Protein AF-A0AAW7XEH3-F1 (afdb_monomer)

Sequence (129 aa):
ELGVEEHEVLTCHDARTVDFYPPWNQQLIRAGKPMKPASFSVNFVEGGKYKFYLRRWPKESGLALGAATNDGVEATSHTEAIIDGNAMSFSKAFLKIGNKVAQVDVDNKETAAVIEMEVPEGKTSLLAY

Structure (mmCIF, N/CA/C/O backbone):
data_AF-A0AAW7XEH3-F1
#
_entry.id   AF-A0AAW7XEH3-F1
#
loop_
_atom_site.group_PDB
_atom_site.id
_atom_site.type_symbol
_atom_site.label_atom_id
_atom_site.label_alt_id
_atom_site.label_comp_id
_atom_site.label_asym_id
_atom_site.label_entity_id
_atom_site.label_seq_id
_atom_site.pdbx_PDB_ins_code
_atom_site.Cartn_x
_atom_site.Cartn_y
_atom_site.Cartn_z
_atom_site.occupancy
_atom_site.B_iso_or_equiv
_atom_site.auth_seq_id
_atom_site.auth_comp_id
_atom_site.auth_asym_id
_atom_site.auth_atom_id
_atom_site.pdbx_PDB_model_num
ATOM 1 N N . GLU A 1 1 ? -16.451 -23.321 -11.316 1.00 41.50 1 GLU A N 1
ATOM 2 C CA . GLU A 1 1 ? -16.390 -22.323 -10.231 1.00 41.50 1 GLU A CA 1
ATOM 3 C C . GLU A 1 1 ? -15.347 -21.281 -10.586 1.00 41.50 1 GLU A C 1
ATOM 5 O O . GLU A 1 1 ? -14.182 -21.630 -10.719 1.00 41.50 1 GLU A O 1
ATOM 10 N N . LEU A 1 2 ? -15.749 -20.035 -10.828 1.00 38.81 2 LEU A N 1
ATOM 11 C CA . LEU A 1 2 ? -14.804 -18.927 -10.971 1.00 38.81 2 LEU A CA 1
ATOM 12 C C . LEU A 1 2 ? -14.560 -18.397 -9.561 1.00 38.81 2 LEU A C 1
ATOM 14 O O . LEU A 1 2 ? -15.293 -17.522 -9.122 1.00 38.81 2 LEU A O 1
ATOM 18 N N . GLY A 1 3 ? -13.628 -19.0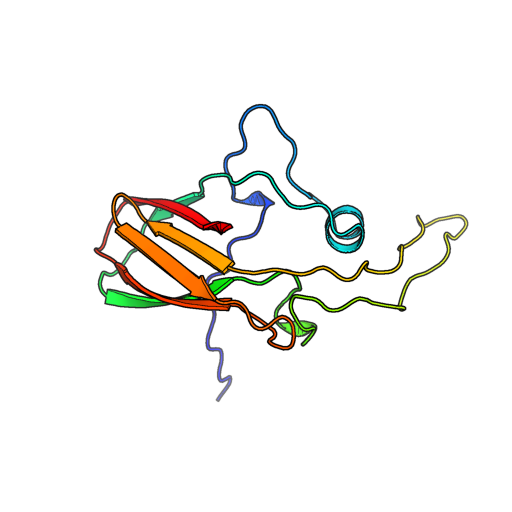14 -8.831 1.00 40.16 3 GLY A N 1
ATOM 19 C CA . GLY A 1 3 ? -13.271 -18.679 -7.448 1.00 40.16 3 GLY A CA 1
ATOM 20 C C . GLY A 1 3 ? -12.701 -17.266 -7.298 1.00 40.16 3 GLY A C 1
ATOM 21 O O . GLY A 1 3 ? -11.523 -17.093 -7.000 1.00 40.16 3 GLY A O 1
ATOM 22 N N . VAL A 1 4 ? -13.531 -16.255 -7.537 1.00 51.66 4 VAL A N 1
ATOM 23 C CA . VAL A 1 4 ? -13.203 -14.852 -7.344 1.00 51.66 4 VAL A CA 1
ATOM 24 C C . VAL A 1 4 ? -13.445 -14.544 -5.871 1.00 51.66 4 VAL A C 1
ATOM 26 O O . VAL A 1 4 ? -14.539 -14.164 -5.467 1.00 51.66 4 VAL A O 1
ATOM 29 N N . GLU A 1 5 ? -12.417 -14.727 -5.046 1.00 54.28 5 GLU A N 1
ATOM 30 C CA . GLU A 1 5 ? -12.287 -13.869 -3.871 1.00 54.28 5 GLU A CA 1
ATOM 31 C C . GLU A 1 5 ? -11.962 -12.471 -4.410 1.00 54.28 5 GLU A C 1
ATOM 33 O O . GLU A 1 5 ? -10.805 -12.156 -4.712 1.00 54.28 5 GLU A O 1
ATOM 38 N N . GLU A 1 6 ? -12.996 -11.663 -4.646 1.00 72.00 6 GLU A N 1
ATOM 39 C CA . GLU A 1 6 ? -12.828 -10.274 -5.058 1.00 72.00 6 GLU A CA 1
ATOM 40 C C . GLU A 1 6 ? -12.382 -9.492 -3.824 1.00 72.00 6 GLU A C 1
ATOM 42 O O . GLU A 1 6 ? -13.109 -9.363 -2.840 1.00 72.00 6 GLU A O 1
ATOM 47 N N . HIS A 1 7 ? -11.123 -9.060 -3.819 1.00 82.56 7 HIS A N 1
ATOM 48 C CA . HIS A 1 7 ? -10.644 -8.159 -2.783 1.00 82.56 7 HIS A CA 1
ATOM 49 C C . HIS A 1 7 ? -11.057 -6.747 -3.189 1.00 82.56 7 HIS A C 1
ATOM 51 O O . HIS A 1 7 ? -10.739 -6.324 -4.297 1.00 82.56 7 HIS A O 1
ATOM 57 N N . GLU A 1 8 ? -11.658 -5.994 -2.274 1.00 90.81 8 GLU A N 1
ATOM 58 C CA . GLU A 1 8 ? -11.781 -4.544 -2.431 1.00 90.81 8 GLU A CA 1
ATOM 59 C C . GLU A 1 8 ? -10.377 -3.919 -2.440 1.00 90.81 8 GLU A C 1
ATOM 61 O O . GLU A 1 8 ? -9.584 -4.123 -1.510 1.00 90.81 8 GLU A O 1
ATOM 66 N N . VAL A 1 9 ? -10.040 -3.185 -3.504 1.00 92.88 9 VAL A N 1
ATOM 67 C CA . VAL A 1 9 ? -8.707 -2.598 -3.696 1.00 92.88 9 VAL A CA 1
ATOM 68 C C . VAL A 1 9 ? -8.774 -1.087 -3.538 1.00 92.88 9 VAL A C 1
ATOM 70 O O . VAL A 1 9 ? -9.470 -0.403 -4.280 1.00 92.88 9 VAL A O 1
ATOM 73 N N . LEU A 1 10 ? -7.980 -0.567 -2.602 1.00 93.75 10 LEU A N 1
ATOM 74 C CA . LEU A 1 10 ? -7.685 0.858 -2.481 1.00 93.75 10 LEU A CA 1
ATOM 75 C C . LEU A 1 10 ? -6.259 1.110 -2.963 1.00 93.75 10 LEU A C 1
ATOM 77 O O . LEU A 1 10 ? -5.321 0.411 -2.573 1.00 93.75 10 LEU A O 1
ATOM 81 N N . THR A 1 11 ? -6.092 2.125 -3.798 1.00 92.06 11 THR A N 1
ATOM 82 C CA . THR A 1 11 ? -4.810 2.536 -4.369 1.00 92.06 11 THR A CA 1
ATOM 83 C C . THR A 1 11 ? -4.420 3.921 -3.870 1.00 92.06 11 THR A C 1
ATOM 85 O O . THR A 1 11 ? -5.229 4.650 -3.304 1.00 92.06 11 THR A O 1
ATOM 88 N N . CYS A 1 12 ? -3.181 4.351 -4.116 1.00 89.25 12 CYS A N 1
ATOM 89 C CA . CYS A 1 12 ? -2.752 5.702 -3.739 1.00 89.25 12 CYS A CA 1
ATOM 90 C C . CYS A 1 12 ? -3.592 6.833 -4.373 1.00 89.25 12 CYS A C 1
ATOM 92 O O . CYS A 1 12 ? -3.553 7.955 -3.870 1.00 89.25 12 CYS A O 1
ATOM 94 N N . HIS A 1 13 ? -4.361 6.546 -5.431 1.00 89.62 13 HIS A N 1
ATOM 95 C CA . HIS A 1 13 ? -5.278 7.494 -6.068 1.00 89.62 13 HIS A CA 1
ATOM 96 C C . HIS A 1 13 ? -6.552 7.749 -5.254 1.00 89.62 13 HIS A C 1
ATOM 98 O O . HIS A 1 13 ? -7.150 8.812 -5.389 1.00 89.62 13 HIS A O 1
ATOM 104 N N . ASP A 1 14 ? -6.940 6.814 -4.387 1.00 92.50 14 ASP A N 1
ATOM 105 C CA . ASP A 1 14 ? -8.131 6.923 -3.535 1.00 92.50 14 ASP A CA 1
ATOM 106 C C . ASP A 1 14 ? -7.842 7.693 -2.234 1.00 92.50 14 ASP A C 1
ATOM 108 O O . ASP A 1 14 ? -8.749 8.053 -1.476 1.00 92.50 14 ASP A O 1
ATOM 112 N N . ALA A 1 15 ? -6.560 7.943 -1.953 1.00 92.25 15 ALA A N 1
ATOM 113 C CA . ALA A 1 15 ? -6.113 8.634 -0.757 1.00 92.25 15 ALA A CA 1
ATOM 114 C C . ALA A 1 15 ? -6.311 10.151 -0.888 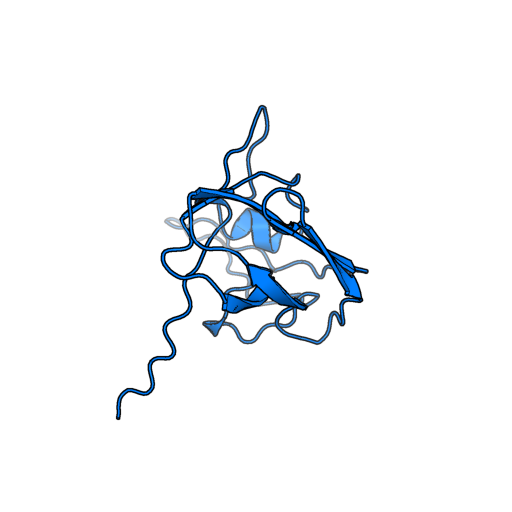1.00 92.25 15 ALA A C 1
ATOM 116 O O . ALA A 1 15 ? -5.909 10.782 -1.865 1.00 92.25 15 ALA A O 1
ATOM 117 N N . ARG A 1 16 ? -6.847 10.777 0.160 1.00 92.56 16 ARG A N 1
ATOM 118 C CA . ARG A 1 16 ? -6.911 12.233 0.289 1.00 92.56 16 ARG A CA 1
ATOM 119 C C . ARG A 1 16 ? -5.549 12.761 0.736 1.00 92.56 16 ARG A C 1
ATOM 121 O O . ARG A 1 16 ? -5.236 12.762 1.928 1.00 92.56 16 ARG A O 1
ATOM 128 N N . THR A 1 17 ? -4.746 13.234 -0.211 1.00 88.88 17 THR A N 1
ATOM 129 C CA . THR A 1 17 ? -3.492 13.935 0.088 1.00 88.88 17 THR A CA 1
ATOM 130 C C . THR A 1 17 ? -3.741 15.421 0.369 1.00 88.88 17 THR A C 1
ATOM 132 O O . THR A 1 17 ? -4.707 16.011 -0.116 1.00 88.88 17 THR A O 1
ATOM 135 N N . VAL A 1 18 ? -2.889 16.031 1.197 1.00 86.81 18 VAL A N 1
ATOM 136 C CA . VAL A 1 18 ? -2.917 17.470 1.514 1.00 86.81 18 VAL A CA 1
ATOM 137 C C . VAL A 1 18 ? -1.496 17.992 1.355 1.00 86.81 18 VAL A C 1
ATOM 139 O O . VAL A 1 18 ? -0.591 17.503 2.025 1.00 86.81 18 VAL A O 1
ATOM 142 N N . ASP A 1 19 ? -1.289 18.932 0.435 1.00 87.06 19 ASP A N 1
ATOM 143 C CA . ASP A 1 19 ? 0.009 19.567 0.154 1.00 87.06 19 ASP A CA 1
ATOM 144 C C . ASP A 1 19 ? 1.143 18.607 -0.273 1.00 87.06 19 ASP A C 1
ATOM 146 O O . ASP A 1 19 ? 2.331 18.923 -0.159 1.00 87.06 19 ASP A O 1
ATOM 150 N N . PHE A 1 20 ? 0.808 17.417 -0.785 1.00 86.69 20 PHE A N 1
ATOM 151 C CA . PHE A 1 20 ? 1.777 16.516 -1.412 1.00 86.69 20 PHE A CA 1
ATOM 152 C C . PHE A 1 20 ? 1.154 15.657 -2.518 1.00 86.69 20 PHE A C 1
ATOM 154 O O . PHE A 1 20 ? -0.047 15.381 -2.517 1.00 86.69 20 PHE A O 1
ATOM 161 N N . TYR A 1 21 ? 2.006 15.193 -3.435 1.00 85.44 21 TYR A N 1
ATOM 162 C CA . TYR A 1 21 ? 1.629 14.280 -4.511 1.00 85.44 21 TYR A CA 1
ATOM 163 C C . TYR A 1 21 ? 1.954 12.833 -4.117 1.00 85.44 21 TYR A C 1
ATOM 165 O O . TYR A 1 21 ? 3.100 12.563 -3.738 1.00 85.44 21 TYR A O 1
ATOM 173 N N . PRO A 1 22 ? 0.987 11.902 -4.188 1.00 88.44 22 PRO A N 1
ATOM 174 C CA . PRO A 1 22 ? 1.274 10.487 -3.997 1.00 88.44 22 PRO A CA 1
ATOM 175 C C . PRO A 1 22 ? 2.132 9.958 -5.165 1.00 88.44 22 PRO A C 1
ATOM 177 O O . PRO A 1 22 ? 2.234 10.620 -6.206 1.00 88.44 22 PRO A O 1
ATOM 180 N N . PRO A 1 23 ? 2.757 8.774 -5.030 1.00 89.38 23 PRO A N 1
ATOM 181 C CA . PRO A 1 23 ? 3.405 8.082 -6.140 1.00 89.38 23 PRO A CA 1
ATOM 182 C C . PRO A 1 23 ? 2.353 7.624 -7.166 1.00 89.38 23 PRO A C 1
ATOM 184 O O . PRO A 1 23 ? 1.947 6.471 -7.206 1.00 89.38 23 PRO A O 1
ATOM 187 N N . TRP A 1 24 ? 1.905 8.570 -7.988 1.00 85.81 24 TRP A N 1
ATOM 188 C CA . TRP A 1 24 ? 0.720 8.490 -8.846 1.00 85.81 24 TRP A CA 1
ATOM 189 C C . TRP A 1 24 ? 0.894 7.638 -10.111 1.00 85.81 24 TRP A C 1
ATOM 191 O O . TRP A 1 24 ? -0.013 7.564 -10.932 1.00 85.81 24 TRP A O 1
ATOM 201 N N . ASN A 1 25 ? 2.066 7.043 -10.327 1.00 88.25 25 ASN A N 1
ATOM 202 C CA . ASN A 1 25 ? 2.320 6.180 -11.472 1.00 88.25 25 ASN A CA 1
ATOM 203 C C . ASN A 1 25 ? 3.373 5.116 -11.143 1.00 88.25 25 ASN A C 1
ATOM 205 O O . ASN A 1 25 ? 4.088 5.195 -10.139 1.00 88.25 25 ASN A O 1
ATOM 209 N N . GLN A 1 26 ? 3.495 4.130 -12.031 1.00 86.81 26 GLN A N 1
ATOM 210 C CA . GLN A 1 26 ? 4.397 2.998 -11.827 1.00 86.81 26 GLN A CA 1
ATOM 211 C C . GLN A 1 26 ? 5.872 3.407 -11.758 1.00 86.81 26 GLN A C 1
ATOM 213 O O . GLN A 1 26 ? 6.622 2.798 -11.004 1.00 86.81 26 GLN A O 1
ATOM 218 N N . GLN A 1 27 ? 6.291 4.468 -12.456 1.00 91.94 27 GLN A N 1
ATOM 219 C CA . GLN A 1 27 ? 7.666 4.980 -12.368 1.00 91.94 27 GLN A CA 1
ATOM 220 C C . GLN A 1 27 ? 7.998 5.410 -10.936 1.00 91.94 27 GLN A C 1
ATOM 222 O O . GLN A 1 27 ? 9.062 5.093 -10.413 1.00 91.94 27 GLN A O 1
ATOM 227 N N . LEU A 1 28 ? 7.071 6.099 -10.264 1.00 92.69 28 LEU A N 1
ATOM 228 C CA . LEU A 1 28 ? 7.268 6.569 -8.893 1.00 92.69 28 LEU A CA 1
ATOM 229 C C . LEU A 1 28 ? 7.245 5.425 -7.870 1.00 92.69 28 LEU A C 1
ATOM 231 O O . LEU A 1 28 ? 8.031 5.451 -6.922 1.00 92.69 28 LEU A O 1
ATOM 235 N N . ILE A 1 29 ? 6.406 4.405 -8.082 1.00 92.81 29 ILE A N 1
ATOM 236 C CA . ILE A 1 29 ? 6.400 3.181 -7.261 1.00 92.81 29 ILE A CA 1
ATOM 237 C C . ILE A 1 29 ? 7.716 2.408 -7.430 1.00 92.81 29 ILE A C 1
ATOM 239 O O . ILE A 1 29 ? 8.331 1.975 -6.446 1.00 92.81 29 ILE A O 1
ATOM 243 N N . ARG A 1 30 ? 8.194 2.281 -8.673 1.00 95.62 30 ARG A N 1
ATOM 244 C CA . ARG A 1 30 ? 9.455 1.614 -9.019 1.00 95.62 30 ARG A CA 1
ATOM 245 C C . ARG A 1 30 ? 10.664 2.375 -8.488 1.00 95.62 30 ARG A C 1
ATOM 247 O O . ARG A 1 30 ? 11.561 1.751 -7.939 1.00 95.62 30 ARG A O 1
ATOM 254 N N . ALA A 1 31 ? 10.630 3.706 -8.468 1.00 95.38 31 ALA A N 1
ATOM 255 C CA . ALA A 1 31 ? 11.680 4.523 -7.860 1.00 95.38 31 ALA A CA 1
ATOM 256 C C . ALA A 1 31 ? 11.865 4.275 -6.348 1.00 95.38 31 ALA A C 1
ATOM 258 O O . ALA A 1 31 ? 12.902 4.651 -5.800 1.00 95.38 31 ALA A O 1
ATOM 259 N N . GLY A 1 32 ? 10.895 3.645 -5.671 1.00 93.00 32 GLY A N 1
ATOM 260 C CA . GLY A 1 32 ? 11.025 3.218 -4.275 1.00 93.00 32 GLY A CA 1
ATOM 261 C C . GLY A 1 32 ? 10.974 4.371 -3.272 1.00 93.00 32 GLY A C 1
ATOM 262 O O . GLY A 1 32 ? 11.587 4.304 -2.208 1.00 93.00 32 GLY A O 1
ATOM 263 N N . LYS A 1 33 ? 10.275 5.461 -3.612 1.00 88.50 33 LYS A N 1
ATOM 264 C CA . LYS A 1 33 ? 10.090 6.601 -2.706 1.00 88.50 33 LYS A CA 1
ATOM 265 C C . LYS A 1 33 ? 8.837 6.384 -1.850 1.00 88.50 33 LYS A C 1
ATOM 267 O O . LYS A 1 33 ? 7.763 6.191 -2.419 1.00 88.50 33 LYS A O 1
ATOM 272 N N . PRO A 1 34 ? 8.937 6.437 -0.509 1.00 86.06 34 PRO A N 1
ATOM 273 C CA . PRO A 1 34 ? 7.782 6.238 0.354 1.00 86.06 34 PRO A CA 1
ATOM 274 C C . PRO A 1 34 ? 6.757 7.360 0.166 1.00 86.06 34 PRO A C 1
ATOM 276 O O . PRO A 1 34 ? 7.100 8.542 0.072 1.00 86.06 34 PRO A O 1
ATOM 279 N N . MET A 1 35 ? 5.483 6.978 0.142 1.00 86.81 35 MET A N 1
ATOM 280 C CA . MET A 1 35 ? 4.365 7.911 0.174 1.00 86.81 35 MET A CA 1
ATOM 281 C C . MET A 1 35 ? 4.225 8.490 1.587 1.00 86.81 35 MET A C 1
ATOM 283 O O . MET A 1 35 ? 4.293 7.757 2.572 1.00 86.81 35 MET A O 1
ATOM 287 N N . LYS A 1 36 ? 3.993 9.803 1.705 1.00 90.50 36 LYS A N 1
ATOM 288 C CA . LYS A 1 36 ? 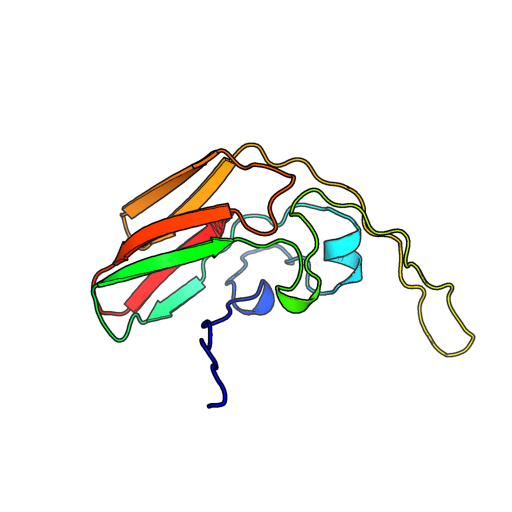3.539 10.370 2.983 1.00 90.50 36 LYS A CA 1
ATOM 289 C C . LYS A 1 36 ? 2.167 9.767 3.321 1.00 90.50 36 LYS A C 1
ATOM 291 O O . LYS A 1 36 ? 1.321 9.739 2.428 1.00 90.50 36 LYS A O 1
ATOM 296 N N . PRO A 1 37 ? 1.911 9.320 4.562 1.00 91.38 37 PRO A N 1
ATOM 297 C CA . PRO A 1 37 ? 0.618 8.745 4.916 1.00 91.38 37 PRO A CA 1
ATOM 298 C C . PRO A 1 37 ? -0.536 9.700 4.573 1.00 91.38 37 PRO A C 1
ATOM 300 O O . PRO A 1 37 ? -0.511 10.869 4.961 1.00 91.38 37 PRO A O 1
ATOM 303 N N . ALA A 1 38 ? -1.546 9.204 3.858 1.00 93.00 38 ALA A N 1
ATOM 304 C CA . ALA A 1 38 ? -2.776 9.935 3.554 1.00 93.00 38 ALA A CA 1
ATOM 305 C C . ALA A 1 38 ? -4.005 9.092 3.868 1.00 93.00 38 ALA A C 1
ATOM 307 O O . ALA A 1 38 ? -3.976 7.863 3.795 1.00 93.00 38 ALA A O 1
ATOM 308 N N . SER A 1 39 ? -5.080 9.776 4.250 1.00 94.25 39 SER A N 1
ATOM 309 C CA . SER A 1 39 ? -6.299 9.126 4.705 1.00 94.25 39 SER A CA 1
ATOM 310 C C . SER A 1 39 ? -7.231 8.785 3.550 1.00 94.25 39 SER A C 1
ATOM 312 O O . SER A 1 39 ? -7.385 9.537 2.593 1.00 94.25 39 SER A O 1
ATOM 314 N N . PHE A 1 40 ? -7.918 7.665 3.688 1.00 95.94 40 PHE A N 1
ATOM 315 C CA . PHE A 1 40 ? -9.014 7.229 2.842 1.00 95.94 40 PHE A CA 1
ATOM 316 C C . PHE A 1 40 ? -10.330 7.498 3.568 1.00 95.94 40 PHE A C 1
ATOM 318 O O . PHE A 1 40 ? -10.422 7.346 4.790 1.00 95.94 40 PHE A O 1
ATOM 325 N N . SER A 1 41 ? -11.354 7.899 2.818 1.00 96.56 41 SER A N 1
ATOM 326 C CA . SER A 1 41 ? -12.732 7.939 3.317 1.00 96.56 41 SER A CA 1
ATOM 327 C C . SER A 1 41 ? -13.413 6.649 2.894 1.00 96.56 41 SER A C 1
ATOM 329 O O . SER A 1 41 ? -13.593 6.423 1.703 1.00 96.56 41 SER A O 1
ATOM 331 N N . VAL A 1 42 ? -13.760 5.801 3.857 1.00 96.44 42 VAL A N 1
ATOM 332 C CA . VAL A 1 42 ? -14.297 4.463 3.591 1.00 96.44 42 VAL A CA 1
ATOM 333 C C . VAL A 1 42 ? -15.648 4.288 4.273 1.00 96.44 42 VAL A C 1
ATOM 335 O O . VAL A 1 42 ? -15.935 4.932 5.284 1.00 96.44 42 VAL A O 1
ATOM 338 N N . ASN A 1 43 ? -16.485 3.420 3.712 1.00 97.12 43 ASN A N 1
ATOM 339 C CA . ASN A 1 43 ? -17.742 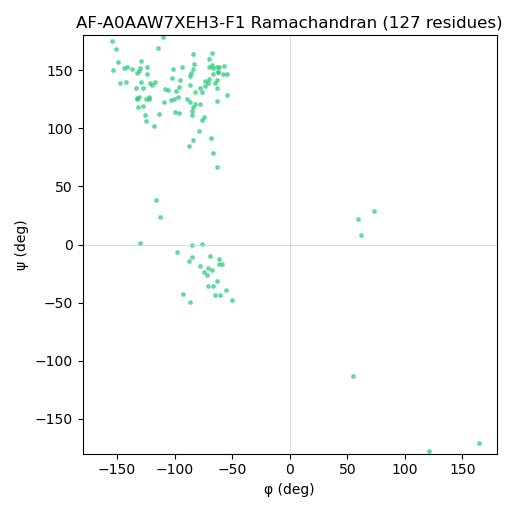2.994 4.312 1.00 97.12 43 ASN A CA 1
ATOM 340 C C . ASN A 1 43 ? -17.742 1.470 4.405 1.00 97.12 43 ASN A C 1
ATOM 342 O O . ASN A 1 43 ? -17.893 0.802 3.386 1.00 97.12 43 ASN A O 1
ATOM 346 N N . PHE A 1 44 ? -17.566 0.934 5.610 1.00 96.81 44 PHE A N 1
ATOM 347 C CA . PHE A 1 44 ? -17.704 -0.500 5.843 1.00 96.81 44 PHE A CA 1
ATOM 348 C C . PHE A 1 44 ? -19.195 -0.824 5.853 1.00 96.81 44 PHE A C 1
ATOM 350 O O . PHE A 1 44 ? -19.902 -0.411 6.766 1.00 96.81 44 PHE A O 1
ATOM 357 N N . VAL A 1 45 ? -19.685 -1.476 4.799 1.00 96.31 45 VAL A N 1
ATOM 358 C CA . VAL A 1 45 ? -21.118 -1.793 4.640 1.00 96.31 45 VAL A CA 1
ATOM 359 C C . VAL A 1 45 ? -21.598 -2.877 5.597 1.00 96.31 45 VAL A C 1
ATOM 361 O O . VAL A 1 45 ? -22.786 -2.952 5.876 1.00 96.31 45 VAL A O 1
ATOM 364 N N . GLU A 1 46 ? -20.674 -3.675 6.123 1.00 96.25 46 GLU A N 1
ATOM 365 C CA . GLU A 1 46 ? -20.923 -4.657 7.168 1.00 96.25 46 GLU A CA 1
ATOM 366 C C . GLU A 1 46 ? -19.841 -4.506 8.243 1.00 96.25 46 GLU A C 1
ATOM 368 O O . GLU A 1 46 ? -18.709 -4.112 7.960 1.00 96.25 46 GLU A O 1
ATOM 373 N N . GLY A 1 47 ? -20.192 -4.762 9.500 1.00 97.19 47 GLY A N 1
ATOM 374 C CA . GLY A 1 47 ? -19.213 -4.861 10.579 1.00 97.19 47 GLY A CA 1
ATOM 375 C C . GLY A 1 47 ? -18.649 -6.276 10.662 1.00 97.19 47 GLY A C 1
ATOM 376 O O . GLY A 1 47 ? -19.363 -7.242 10.404 1.00 97.19 47 GLY A O 1
ATOM 377 N N . GLY A 1 48 ? -17.389 -6.421 11.064 1.00 97.06 48 GLY A N 1
ATOM 378 C CA . GLY A 1 48 ? -16.806 -7.744 11.258 1.00 97.06 48 GLY A CA 1
ATOM 379 C C . GLY A 1 48 ? -15.288 -7.770 11.347 1.00 97.06 48 GLY A C 1
ATOM 380 O O . GLY A 1 48 ? -14.607 -6.739 11.400 1.00 97.06 48 GLY A O 1
ATOM 381 N N . LYS A 1 49 ? -14.749 -8.990 11.326 1.00 97.44 49 LYS A N 1
ATOM 382 C CA . LYS A 1 49 ? -13.313 -9.246 11.290 1.00 97.44 49 LYS A CA 1
ATOM 383 C C . LYS A 1 49 ? -12.803 -9.198 9.851 1.00 97.44 49 LYS A C 1
ATOM 385 O O . LYS A 1 49 ? -13.063 -10.101 9.060 1.00 97.44 49 LYS A O 1
ATOM 390 N N . TYR A 1 50 ? -12.015 -8.176 9.543 1.00 96.56 50 TYR A N 1
ATOM 391 C CA . TYR A 1 50 ? -11.395 -7.984 8.236 1.00 96.56 50 TYR A CA 1
ATOM 392 C C . TYR A 1 50 ? -9.931 -8.408 8.243 1.00 96.56 50 TYR A C 1
ATOM 394 O O . TYR A 1 50 ? -9.235 -8.287 9.254 1.00 96.56 50 TYR A O 1
ATOM 402 N N . LYS A 1 51 ? -9.454 -8.846 7.076 1.00 96.75 51 LYS A N 1
ATOM 403 C CA . LYS A 1 51 ? -8.040 -9.081 6.792 1.00 96.75 51 LYS A CA 1
ATOM 404 C C . LYS A 1 51 ? -7.567 -8.084 5.740 1.00 96.75 51 LYS A C 1
ATOM 406 O O . LYS A 1 51 ? -7.986 -8.131 4.587 1.00 96.75 51 LYS A O 1
ATOM 411 N N . PHE A 1 52 ? -6.690 -7.182 6.151 1.00 97.12 52 PHE A N 1
ATOM 412 C CA . PHE A 1 52 ? -6.106 -6.149 5.309 1.00 97.12 52 PHE A CA 1
ATOM 413 C C . PHE A 1 52 ? -4.753 -6.610 4.787 1.00 97.12 52 PHE A C 1
ATOM 415 O O . PHE A 1 52 ? -3.934 -7.134 5.541 1.00 97.12 52 PHE A O 1
ATOM 422 N N . TYR A 1 53 ? -4.517 -6.384 3.499 1.00 97.00 53 TYR A N 1
ATOM 423 C CA . TYR A 1 53 ? -3.275 -6.736 2.827 1.00 97.00 53 TYR A CA 1
ATOM 424 C C . TYR A 1 53 ? -2.617 -5.464 2.306 1.00 97.00 53 TYR A C 1
ATOM 426 O O . TYR A 1 53 ? -3.025 -4.929 1.275 1.00 97.00 53 TYR A O 1
ATOM 434 N N . LEU A 1 54 ? -1.601 -4.982 3.012 1.00 96.25 54 LEU A N 1
ATOM 435 C CA . LEU A 1 54 ? -0.835 -3.817 2.590 1.00 96.25 54 LEU A CA 1
ATOM 436 C C . LEU A 1 54 ? 0.241 -4.290 1.614 1.00 96.25 54 LEU A C 1
ATOM 438 O O . LEU A 1 54 ? 1.091 -5.107 1.972 1.00 96.25 54 LEU A O 1
ATOM 442 N N . ARG A 1 55 ? 0.178 -3.801 0.373 1.00 95.00 55 ARG A N 1
ATOM 443 C CA . ARG A 1 55 ? 1.083 -4.179 -0.717 1.00 95.00 55 ARG A CA 1
ATOM 444 C C . ARG A 1 55 ? 1.760 -2.954 -1.309 1.00 95.00 55 ARG A C 1
ATOM 446 O O . ARG A 1 55 ? 1.149 -1.896 -1.421 1.00 95.00 55 ARG A O 1
ATOM 453 N N . ARG A 1 56 ? 3.005 -3.136 -1.746 1.00 93.38 56 ARG A N 1
ATOM 454 C CA . ARG A 1 56 ? 3.700 -2.194 -2.631 1.00 93.38 56 ARG A CA 1
ATOM 455 C C . ARG A 1 56 ? 3.390 -2.500 -4.095 1.00 93.38 56 ARG A C 1
ATOM 457 O O . ARG A 1 56 ? 3.058 -1.599 -4.858 1.00 93.38 56 ARG A O 1
ATOM 464 N N . TRP A 1 57 ? 3.531 -3.768 -4.471 1.00 93.44 57 TRP A N 1
ATOM 465 C CA . TRP A 1 57 ? 3.305 -4.245 -5.829 1.00 93.44 57 TRP A CA 1
ATOM 466 C C . TRP A 1 57 ? 1.868 -4.748 -6.010 1.00 93.44 57 TRP A C 1
ATOM 468 O O . TRP A 1 57 ? 1.257 -5.206 -5.040 1.00 93.44 57 TRP A O 1
ATOM 478 N N . PRO A 1 58 ? 1.316 -4.704 -7.236 1.00 91.12 58 PRO A N 1
ATOM 479 C CA . PRO A 1 58 ? 0.027 -5.326 -7.532 1.00 91.12 58 PRO A CA 1
ATOM 480 C C . PRO A 1 58 ? 0.012 -6.812 -7.148 1.00 91.12 58 PRO A C 1
ATOM 482 O O . PRO A 1 58 ? 1.036 -7.493 -7.268 1.00 91.12 58 PRO A O 1
ATOM 485 N N . LYS A 1 59 ? -1.145 -7.326 -6.709 1.00 92.06 59 LYS A N 1
ATOM 486 C CA . LYS A 1 59 ? -1.308 -8.723 -6.253 1.00 92.06 59 LYS A CA 1
ATOM 487 C C . LYS A 1 59 ? -0.851 -9.712 -7.330 1.00 92.06 59 LYS A C 1
ATOM 489 O O . LYS A 1 59 ? -0.193 -10.700 -7.024 1.00 92.06 59 LYS A O 1
ATOM 494 N N . GLU A 1 60 ? -1.161 -9.403 -8.581 1.00 91.50 60 GLU A N 1
ATOM 495 C CA . GLU A 1 60 ? -0.919 -10.211 -9.776 1.00 91.50 60 GLU A CA 1
ATOM 496 C C . GLU A 1 60 ? 0.572 -10.361 -10.098 1.00 91.50 60 GLU A C 1
A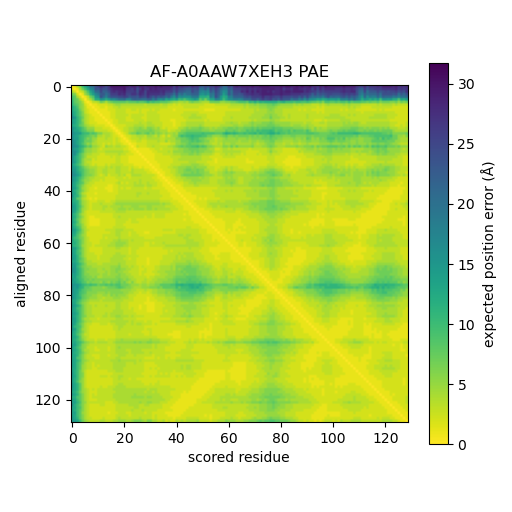TOM 498 O O . GLU A 1 60 ? 0.958 -11.310 -10.771 1.00 91.50 60 GLU A O 1
ATOM 503 N N . SER A 1 61 ? 1.416 -9.446 -9.609 1.00 92.62 61 SER A N 1
ATOM 504 C CA . SER A 1 61 ? 2.864 -9.502 -9.839 1.00 92.62 61 SER A CA 1
ATOM 505 C C . SER A 1 61 ? 3.548 -10.628 -9.060 1.00 92.62 61 SER A C 1
ATOM 507 O O . SER A 1 61 ? 4.625 -11.073 -9.447 1.00 92.62 61 SER A O 1
ATOM 509 N N . GLY A 1 62 ? 2.965 -11.051 -7.931 1.00 95.00 62 GLY A N 1
ATOM 510 C CA . GLY A 1 62 ? 3.595 -11.995 -7.004 1.00 95.00 62 GLY A CA 1
ATOM 511 C C . GLY A 1 62 ? 4.901 -11.494 -6.370 1.00 95.00 62 GLY A C 1
ATOM 512 O O . GLY A 1 62 ? 5.584 -12.266 -5.700 1.00 95.00 62 GLY A O 1
ATOM 513 N N . LEU A 1 63 ? 5.268 -10.224 -6.569 1.00 96.62 63 LEU A N 1
ATOM 514 C CA . LEU A 1 63 ? 6.512 -9.661 -6.057 1.00 96.62 63 LEU A CA 1
ATOM 515 C C . LEU A 1 63 ? 6.434 -9.442 -4.545 1.00 96.62 63 LEU A C 1
ATOM 517 O O . LEU A 1 63 ? 5.430 -8.967 -4.009 1.00 96.62 63 LEU A O 1
ATOM 521 N N . ALA A 1 64 ? 7.538 -9.734 -3.862 1.00 97.88 64 ALA A N 1
ATOM 522 C CA . ALA A 1 64 ? 7.691 -9.429 -2.448 1.00 97.88 64 ALA A CA 1
ATOM 523 C C . ALA A 1 64 ? 7.729 -7.910 -2.201 1.00 97.88 64 ALA A C 1
ATOM 525 O O . ALA A 1 64 ? 8.201 -7.149 -3.047 1.00 97.88 64 ALA A O 1
ATOM 526 N N . LEU A 1 65 ? 7.293 -7.458 -1.023 1.00 96.25 65 LEU A N 1
ATOM 527 C CA . LEU A 1 65 ? 7.257 -6.044 -0.630 1.00 96.25 65 LEU A CA 1
ATOM 528 C C . LEU A 1 65 ? 8.592 -5.333 -0.882 1.00 96.25 65 LEU A C 1
ATOM 530 O O . LEU A 1 65 ? 8.624 -4.254 -1.479 1.00 96.25 65 LEU A O 1
ATOM 534 N N . GLY A 1 66 ? 9.691 -5.956 -0.450 1.00 96.62 66 GLY A N 1
ATOM 535 C CA . GLY A 1 66 ? 11.032 -5.394 -0.574 1.00 96.62 66 GLY A CA 1
ATOM 536 C C . GLY A 1 66 ? 11.714 -5.652 -1.917 1.00 96.62 66 GLY A C 1
ATOM 537 O O . GLY A 1 66 ? 12.846 -5.209 -2.107 1.00 96.62 66 GLY A O 1
ATOM 538 N N . ALA A 1 67 ? 11.060 -6.358 -2.845 1.00 97.44 67 ALA A N 1
ATOM 539 C CA . ALA A 1 67 ? 11.674 -6.765 -4.103 1.00 97.44 67 ALA A CA 1
ATOM 540 C C . ALA A 1 67 ? 12.079 -5.563 -4.969 1.00 97.44 67 ALA A C 1
ATOM 542 O O . ALA A 1 67 ? 11.359 -4.564 -5.062 1.00 97.44 67 ALA A O 1
ATOM 543 N N . ALA A 1 68 ? 13.232 -5.706 -5.620 1.00 97.44 68 ALA A N 1
ATOM 544 C CA . ALA A 1 68 ? 13.586 -4.956 -6.815 1.00 97.44 68 ALA A CA 1
ATOM 545 C C . ALA A 1 68 ? 12.999 -5.643 -8.057 1.00 97.44 68 ALA A C 1
ATOM 547 O O . ALA A 1 68 ? 12.650 -6.825 -8.007 1.00 97.44 68 ALA A O 1
ATOM 548 N N . THR A 1 69 ? 12.948 -4.928 -9.177 1.00 96.69 69 THR A N 1
ATOM 549 C CA . THR A 1 69 ? 12.645 -5.515 -10.486 1.00 96.69 69 THR A CA 1
ATOM 550 C C . THR A 1 69 ? 13.701 -5.089 -11.497 1.00 96.69 69 THR A C 1
ATOM 552 O O . THR A 1 69 ? 14.121 -3.938 -11.479 1.00 96.69 69 THR A O 1
ATOM 555 N N . ASN A 1 70 ? 14.117 -6.014 -12.363 1.00 95.69 70 ASN A N 1
ATOM 556 C CA . ASN A 1 70 ? 15.130 -5.788 -13.405 1.00 95.69 70 ASN A CA 1
ATOM 557 C C . ASN A 1 70 ? 14.513 -5.958 -14.807 1.00 95.69 70 ASN A C 1
ATOM 559 O O . ASN A 1 70 ? 15.077 -6.612 -15.682 1.00 95.69 70 ASN A O 1
ATOM 563 N N . ASP A 1 71 ? 13.273 -5.496 -14.951 1.00 95.12 71 ASP A N 1
ATOM 564 C CA . ASP A 1 71 ? 12.416 -5.606 -16.135 1.00 95.12 71 ASP A CA 1
ATOM 565 C C . ASP A 1 71 ? 12.157 -4.233 -16.777 1.00 95.12 71 ASP A C 1
ATOM 567 O O . ASP A 1 71 ? 11.134 -4.026 -17.431 1.00 95.12 71 ASP A O 1
ATOM 571 N N . GLY A 1 72 ? 13.050 -3.268 -16.547 1.00 94.69 72 GLY A N 1
ATOM 572 C CA . GLY A 1 72 ? 13.022 -1.978 -17.213 1.00 94.69 72 GLY A CA 1
ATOM 573 C C . GLY A 1 72 ? 13.079 -2.103 -18.738 1.00 94.69 72 GLY A C 1
ATOM 574 O O . GLY A 1 72 ? 13.582 -3.075 -19.303 1.00 94.69 72 GLY A O 1
ATOM 575 N N . VAL A 1 73 ? 12.534 -1.096 -19.413 1.00 96.38 73 VAL A N 1
ATOM 576 C CA . VAL A 1 73 ? 12.444 -1.026 -20.873 1.00 96.38 73 VAL A CA 1
ATOM 577 C C . VAL A 1 73 ? 12.948 0.337 -21.313 1.00 96.38 73 VAL A C 1
ATOM 579 O O . VAL A 1 73 ? 12.469 1.360 -20.830 1.00 96.38 73 VAL A O 1
ATOM 582 N N . GLU A 1 74 ? 13.905 0.358 -22.234 1.00 96.31 74 GLU A N 1
ATOM 583 C CA . GLU A 1 74 ? 14.410 1.603 -22.812 1.00 96.31 74 GLU A CA 1
ATOM 584 C C . GLU A 1 74 ? 13.305 2.379 -23.542 1.00 96.31 74 GLU A C 1
ATOM 586 O O . GLU A 1 74 ? 12.343 1.808 -24.064 1.00 96.31 74 GLU A O 1
ATOM 591 N N . ALA A 1 75 ? 13.459 3.701 -23.602 1.00 96.25 75 ALA A N 1
ATOM 592 C CA . ALA A 1 75 ? 12.553 4.540 -24.372 1.00 96.25 75 ALA A CA 1
ATOM 593 C C . ALA A 1 75 ? 12.607 4.172 -25.865 1.00 96.25 75 ALA A C 1
ATOM 595 O O . ALA A 1 75 ? 13.652 3.800 -26.405 1.00 96.25 75 ALA A O 1
ATOM 596 N N . THR A 1 76 ? 11.483 4.335 -26.556 1.00 96.06 76 THR A N 1
ATOM 597 C CA . THR A 1 76 ? 11.433 4.281 -28.022 1.00 96.06 76 THR A CA 1
ATOM 598 C C . THR A 1 76 ? 11.153 5.676 -28.571 1.00 96.06 76 THR A C 1
ATOM 600 O O . THR A 1 76 ? 10.920 6.619 -27.820 1.00 96.06 76 THR A O 1
ATOM 603 N N . SER A 1 77 ? 11.101 5.830 -29.895 1.00 96.06 77 SER A N 1
ATOM 604 C CA . SER A 1 77 ? 10.670 7.092 -30.513 1.00 96.06 77 SER A CA 1
ATOM 605 C C . SER A 1 77 ? 9.230 7.498 -30.170 1.00 96.06 77 SER A C 1
ATOM 607 O O . SER A 1 77 ? 8.854 8.636 -30.436 1.00 96.06 77 SER A O 1
ATOM 609 N N . HIS A 1 78 ? 8.430 6.596 -29.590 1.00 95.62 78 HIS A N 1
ATOM 610 C CA . HIS A 1 78 ? 7.014 6.825 -29.292 1.00 95.62 78 HIS A CA 1
ATOM 611 C C . HIS A 1 78 ? 6.626 6.480 -27.845 1.00 95.62 78 HIS A C 1
ATOM 613 O O . HIS A 1 78 ? 5.450 6.585 -27.498 1.00 95.62 78 HIS A O 1
ATOM 619 N N . THR A 1 79 ? 7.568 6.040 -27.003 1.00 93.94 79 THR A N 1
ATOM 620 C CA . THR A 1 79 ? 7.286 5.612 -25.624 1.00 93.94 79 THR A CA 1
ATOM 621 C C . THR A 1 79 ? 8.390 6.044 -24.674 1.00 93.94 79 THR A C 1
ATOM 623 O O . THR A 1 79 ? 9.572 5.913 -24.986 1.00 93.94 79 THR A O 1
ATOM 626 N N . GLU A 1 80 ? 7.997 6.480 -23.482 1.00 92.56 80 GLU A N 1
ATOM 627 C CA . GLU A 1 80 ? 8.925 6.742 -22.381 1.00 92.56 80 GLU A CA 1
ATOM 628 C C . GLU A 1 80 ? 9.567 5.444 -21.868 1.00 92.56 80 GLU A C 1
ATOM 630 O O . GLU A 1 80 ? 8.979 4.363 -21.974 1.00 92.56 80 GLU A O 1
ATOM 635 N N . ALA A 1 81 ? 10.760 5.560 -21.282 1.00 94.50 81 ALA A N 1
ATOM 636 C CA . ALA A 1 81 ? 11.441 4.435 -20.646 1.00 94.50 81 ALA A CA 1
ATOM 637 C C . ALA A 1 81 ? 10.683 3.962 -19.398 1.00 94.50 81 ALA A C 1
ATOM 639 O O . ALA A 1 81 ? 10.127 4.773 -18.661 1.00 94.50 81 ALA A O 1
ATOM 640 N N . ILE A 1 82 ? 10.719 2.663 -19.114 1.00 95.00 82 ILE A N 1
ATOM 641 C CA . ILE A 1 82 ? 10.310 2.053 -17.846 1.00 95.00 82 ILE A CA 1
ATOM 642 C C . ILE A 1 82 ? 11.576 1.783 -17.041 1.00 95.00 82 ILE A C 1
ATOM 644 O O . ILE A 1 82 ? 12.393 0.965 -17.447 1.00 95.00 82 ILE A O 1
ATOM 648 N N . ILE A 1 83 ? 11.756 2.464 -15.908 1.00 96.06 83 ILE A N 1
ATOM 649 C CA . ILE A 1 83 ? 12.929 2.233 -15.048 1.00 96.06 83 ILE A CA 1
ATOM 650 C C . ILE A 1 83 ? 12.847 0.876 -14.358 1.00 96.06 83 ILE A C 1
ATOM 652 O O . ILE A 1 83 ? 11.750 0.374 -14.163 1.00 96.06 83 ILE A O 1
ATOM 656 N N . ASP A 1 84 ? 13.957 0.323 -13.889 1.00 97.31 84 ASP A N 1
ATOM 657 C CA . ASP A 1 84 ? 13.955 -0.790 -12.932 1.00 97.31 84 ASP A CA 1
ATOM 658 C C . ASP A 1 84 ? 13.315 -0.406 -11.585 1.00 97.31 84 ASP A C 1
ATOM 660 O O . ASP A 1 84 ? 13.286 0.758 -11.174 1.00 97.31 84 ASP A O 1
ATOM 664 N N . GLY A 1 85 ? 12.765 -1.398 -10.889 1.00 97.06 85 GLY A N 1
ATOM 665 C CA . GLY A 1 85 ? 12.214 -1.231 -9.551 1.00 97.06 85 GLY A CA 1
ATOM 666 C C . GLY A 1 85 ? 13.312 -1.290 -8.496 1.00 97.06 85 GLY A C 1
ATOM 667 O O . GLY A 1 85 ? 13.960 -2.317 -8.335 1.00 97.06 85 GLY A O 1
ATOM 668 N N . ASN A 1 86 ? 13.478 -0.234 -7.704 1.00 97.56 86 ASN A N 1
ATOM 669 C CA . ASN A 1 86 ? 14.396 -0.228 -6.569 1.00 97.56 86 ASN A CA 1
ATOM 670 C C . ASN A 1 86 ? 13.872 -1.117 -5.436 1.00 97.56 86 ASN A C 1
ATOM 672 O O . ASN A 1 86 ? 12.686 -1.067 -5.092 1.00 97.56 86 ASN A O 1
ATOM 676 N N . ALA A 1 87 ? 14.766 -1.880 -4.805 1.00 97.06 87 ALA A N 1
ATOM 677 C CA . ALA A 1 87 ? 14.453 -2.587 -3.567 1.00 97.06 87 ALA A CA 1
ATOM 678 C C . ALA A 1 87 ? 14.097 -1.595 -2.449 1.00 97.06 87 ALA A C 1
ATOM 680 O O . ALA A 1 87 ? 14.626 -0.484 -2.382 1.00 97.06 87 ALA A O 1
ATOM 681 N N . MET A 1 88 ? 13.212 -2.018 -1.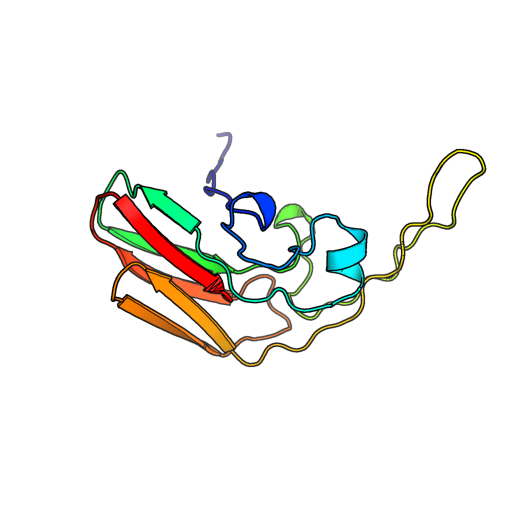550 1.00 95.94 88 MET A N 1
ATOM 682 C CA . MET A 1 88 ? 12.849 -1.267 -0.347 1.00 95.94 88 MET A CA 1
ATOM 683 C C . MET A 1 88 ? 12.954 -2.172 0.877 1.00 95.94 88 MET A C 1
ATOM 685 O O . MET A 1 88 ? 12.903 -3.393 0.760 1.00 95.94 88 MET A O 1
ATOM 689 N N . SER A 1 89 ? 13.106 -1.570 2.054 1.00 95.62 89 SER A N 1
ATOM 690 C CA . SER A 1 89 ? 13.097 -2.291 3.324 1.00 95.62 89 SER A CA 1
ATOM 691 C C . SER A 1 89 ? 12.096 -1.641 4.267 1.00 95.62 89 SER A C 1
ATOM 693 O O . SER A 1 89 ? 12.217 -0.460 4.597 1.00 95.62 89 SER A O 1
ATOM 695 N N . PHE A 1 90 ? 11.100 -2.417 4.673 1.00 95.56 90 PHE A N 1
ATOM 696 C CA . PHE A 1 90 ? 10.051 -2.032 5.605 1.00 95.56 90 PHE A CA 1
ATOM 697 C C . PHE A 1 90 ? 10.273 -2.755 6.928 1.00 95.56 90 PHE A C 1
ATOM 699 O O . PHE A 1 90 ? 10.521 -3.958 6.945 1.00 95.56 90 PHE A O 1
ATOM 706 N N . SER A 1 91 ? 10.185 -2.036 8.043 1.00 96.44 91 SER A N 1
ATOM 707 C CA . SER A 1 91 ? 10.264 -2.644 9.375 1.00 96.44 91 SER A CA 1
ATOM 708 C C . SER A 1 91 ? 8.884 -3.003 9.915 1.00 96.44 91 SER A C 1
ATOM 710 O O . SER A 1 91 ? 8.702 -4.078 10.479 1.00 96.44 91 SER A O 1
ATOM 712 N N . LYS A 1 92 ? 7.910 -2.107 9.735 1.00 97.06 92 LYS A N 1
ATOM 713 C CA . LYS A 1 92 ? 6.547 -2.237 10.247 1.00 97.06 92 LYS A CA 1
ATOM 714 C C . LYS A 1 92 ? 5.534 -1.722 9.242 1.00 97.06 92 LYS A C 1
ATOM 716 O O . LYS A 1 92 ? 5.844 -0.823 8.467 1.00 97.06 92 LYS A O 1
ATOM 721 N N . ALA A 1 93 ? 4.332 -2.274 9.322 1.00 97.19 93 ALA A N 1
ATOM 722 C CA . ALA A 1 93 ? 3.152 -1.788 8.628 1.00 97.19 93 ALA A CA 1
ATOM 723 C C . ALA A 1 93 ? 2.114 -1.345 9.658 1.00 97.19 93 ALA A C 1
ATOM 725 O O . ALA A 1 93 ? 1.927 -2.013 10.680 1.00 97.19 93 ALA A O 1
ATOM 726 N N . PHE A 1 94 ? 1.441 -0.232 9.388 1.00 97.25 94 PHE A N 1
ATOM 727 C CA . PHE A 1 94 ? 0.479 0.391 10.285 1.00 97.25 94 PHE A CA 1
ATOM 728 C C . PHE A 1 94 ? -0.882 0.500 9.611 1.00 97.25 94 PHE A C 1
ATOM 730 O O . PHE A 1 94 ? -0.995 0.880 8.447 1.00 97.25 94 PHE A O 1
ATOM 737 N N . LEU A 1 95 ? -1.934 0.220 10.376 1.00 97.75 95 LEU A N 1
ATOM 738 C CA . LEU A 1 95 ? -3.315 0.419 9.965 1.00 97.75 95 LEU A CA 1
ATOM 739 C C . LEU A 1 95 ? -4.072 1.139 11.073 1.00 97.75 95 LEU A C 1
ATOM 741 O O . LEU A 1 95 ? -4.131 0.674 12.212 1.00 97.75 95 LEU A O 1
ATOM 745 N N . LYS A 1 96 ? -4.695 2.259 10.726 1.00 97.94 96 LYS A N 1
ATOM 746 C CA . LYS A 1 96 ? -5.598 2.996 11.602 1.00 97.94 96 LYS A CA 1
ATOM 747 C C . LYS A 1 96 ? -6.964 3.120 10.947 1.00 97.94 96 LYS A C 1
ATOM 749 O O . LYS A 1 96 ? -7.062 3.637 9.840 1.00 97.94 96 LYS A O 1
ATOM 754 N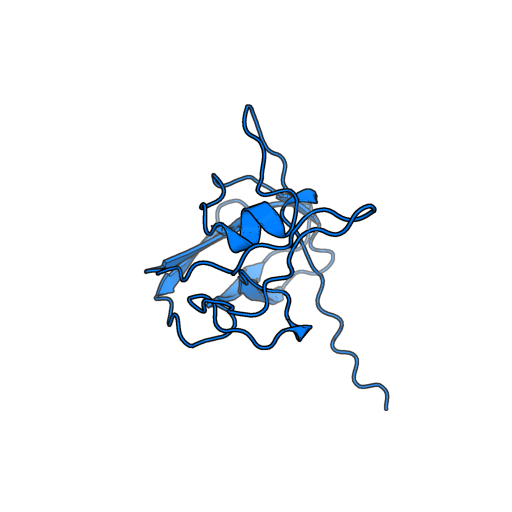 N . ILE A 1 97 ? -8.007 2.690 11.651 1.00 97.62 97 ILE A N 1
ATOM 755 C CA . ILE A 1 97 ? -9.405 2.810 11.222 1.00 97.62 97 ILE A CA 1
ATOM 756 C C . ILE A 1 97 ? -10.182 3.519 12.332 1.00 97.62 97 ILE A C 1
ATOM 758 O O . ILE A 1 97 ? -10.340 2.994 13.438 1.00 97.62 97 ILE A O 1
ATOM 762 N N . GLY A 1 98 ? -10.626 4.749 12.063 1.00 94.88 98 GLY A N 1
ATOM 763 C CA . GLY A 1 98 ? -11.166 5.646 13.085 1.00 94.88 98 GLY A CA 1
ATOM 764 C C . GLY A 1 98 ? -10.175 5.841 14.242 1.00 94.88 98 GLY A C 1
ATOM 765 O O . GLY A 1 98 ? -9.094 6.405 14.064 1.00 94.88 98 GLY A O 1
ATOM 766 N N . ASN A 1 99 ? -10.531 5.342 15.430 1.00 94.00 99 ASN A N 1
ATOM 767 C CA . ASN A 1 99 ? -9.693 5.406 16.636 1.00 94.00 99 ASN A CA 1
ATOM 768 C C . ASN A 1 99 ? -8.891 4.122 16.912 1.00 94.00 99 ASN A C 1
ATOM 770 O O . ASN A 1 99 ? -8.080 4.107 17.836 1.00 94.00 99 ASN A O 1
ATOM 774 N N . LYS A 1 100 ? -9.104 3.046 16.144 1.00 96.19 100 LYS A N 1
ATOM 775 C CA . LYS A 1 100 ? 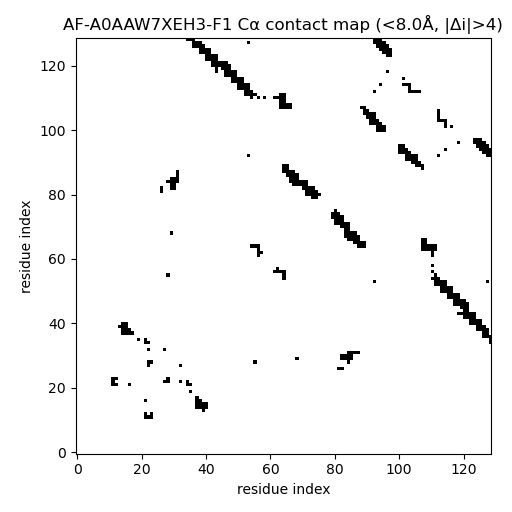-8.382 1.778 16.316 1.00 96.19 100 LYS A CA 1
ATOM 776 C C . LYS A 1 100 ? -7.072 1.817 15.539 1.00 96.19 100 LYS A C 1
ATOM 778 O O . LYS A 1 100 ? -7.059 2.266 14.396 1.00 96.19 100 LYS A O 1
ATOM 783 N N . VAL A 1 101 ? -5.993 1.330 16.146 1.00 97.12 101 VAL A N 1
ATOM 784 C CA . VAL A 1 101 ? -4.664 1.229 15.530 1.00 97.12 101 VAL A CA 1
ATOM 785 C C . VAL A 1 101 ? -4.167 -0.204 15.675 1.00 97.12 101 VAL A C 1
ATOM 787 O O . VAL A 1 101 ? -4.255 -0.779 16.757 1.00 97.12 101 VAL A O 1
ATOM 790 N N . ALA A 1 102 ? -3.633 -0.760 14.595 1.00 97.50 102 ALA A N 1
ATOM 791 C CA . ALA A 1 102 ? -2.902 -2.015 14.579 1.00 97.50 102 ALA A CA 1
ATOM 792 C C . ALA A 1 102 ? -1.575 -1.827 13.841 1.00 97.50 102 ALA A C 1
ATOM 794 O O . ALA A 1 102 ? -1.450 -0.975 12.959 1.00 97.50 102 ALA A O 1
ATOM 795 N N . GLN A 1 103 ? -0.588 -2.633 14.213 1.00 97.56 103 GLN A N 1
ATOM 796 C CA . GLN A 1 103 ? 0.704 -2.681 13.547 1.00 97.56 103 GLN A CA 1
ATOM 797 C C . GLN A 1 103 ? 1.228 -4.114 13.540 1.00 97.56 103 GLN A C 1
ATOM 799 O O . GLN A 1 103 ? 0.935 -4.879 14.462 1.00 97.56 103 GLN A O 1
ATOM 804 N N . VAL A 1 104 ? 2.039 -4.444 12.543 1.00 98.19 104 VAL A N 1
ATOM 805 C CA . VAL A 1 104 ? 2.748 -5.726 12.440 1.00 98.19 104 VAL A CA 1
ATOM 806 C C . VAL A 1 104 ? 4.183 -5.487 11.991 1.00 98.19 104 VAL A C 1
ATOM 808 O O . VAL A 1 104 ? 4.458 -4.505 11.296 1.00 98.19 104 VAL A O 1
ATOM 811 N N . ASP A 1 105 ? 5.093 -6.369 12.397 1.00 98.12 105 ASP A N 1
ATOM 812 C CA . ASP A 1 105 ? 6.431 -6.421 11.808 1.00 98.12 105 ASP A CA 1
ATOM 813 C C . ASP A 1 105 ? 6.328 -6.948 10.371 1.00 98.12 105 ASP A C 1
ATOM 815 O O . ASP A 1 105 ? 5.499 -7.812 10.073 1.00 98.12 105 ASP A O 1
ATOM 819 N N . VAL A 1 106 ? 7.142 -6.401 9.469 1.00 97.56 106 VAL A N 1
ATOM 820 C CA . VAL A 1 106 ? 7.103 -6.758 8.047 1.00 97.56 106 VAL A CA 1
ATOM 821 C C . VAL A 1 106 ? 8.220 -7.732 7.708 1.00 97.56 106 VAL A C 1
ATOM 823 O O . VAL A 1 106 ? 9.399 -7.429 7.891 1.00 97.56 106 VAL A O 1
ATOM 826 N N . ASP A 1 107 ? 7.851 -8.869 7.121 1.00 97.75 107 ASP A N 1
ATOM 827 C CA . ASP A 1 107 ? 8.789 -9.670 6.345 1.00 97.75 107 ASP A CA 1
ATOM 828 C C . ASP A 1 107 ? 8.842 -9.133 4.908 1.00 97.75 107 ASP A C 1
ATOM 830 O O . ASP A 1 107 ? 7.869 -9.179 4.157 1.00 97.75 107 ASP A O 1
ATOM 834 N N . ASN A 1 108 ? 10.002 -8.612 4.514 1.00 97.38 108 ASN A N 1
ATOM 835 C CA . ASN A 1 108 ? 10.219 -8.034 3.188 1.00 97.38 108 ASN A CA 1
ATOM 836 C C . ASN A 1 108 ? 10.222 -9.074 2.057 1.00 97.38 108 ASN A C 1
ATOM 838 O O . ASN A 1 108 ? 10.236 -8.680 0.889 1.00 97.38 108 ASN A O 1
ATOM 842 N N . LYS A 1 109 ? 10.230 -10.371 2.392 1.00 97.81 109 LYS A N 1
ATOM 843 C CA . LYS A 1 109 ? 10.130 -11.493 1.448 1.00 97.81 109 LYS A CA 1
ATOM 844 C C . LYS A 1 109 ? 8.684 -11.889 1.149 1.00 97.81 109 LYS A C 1
ATOM 846 O O . LYS A 1 109 ? 8.449 -12.591 0.171 1.00 97.81 109 LYS A O 1
ATOM 851 N N . GLU A 1 110 ? 7.734 -11.416 1.948 1.00 98.12 110 GLU A N 1
ATOM 852 C CA . GLU A 1 110 ? 6.310 -11.642 1.724 1.00 98.12 110 GLU A CA 1
ATOM 853 C C . GLU A 1 110 ? 5.739 -10.643 0.714 1.00 98.12 110 GLU A C 1
ATOM 855 O O . GLU A 1 110 ? 6.249 -9.537 0.535 1.00 98.12 110 GLU A O 1
ATOM 860 N N . THR A 1 111 ? 4.645 -11.020 0.051 1.00 97.19 111 THR A N 1
ATOM 861 C CA . THR A 1 111 ? 3.972 -10.166 -0.952 1.00 97.19 111 THR A CA 1
ATOM 862 C C . THR A 1 111 ? 3.119 -9.059 -0.331 1.00 97.19 111 THR A C 1
ATOM 864 O O . THR A 1 111 ? 2.777 -8.082 -1.001 1.00 97.19 111 THR A O 1
ATOM 867 N N . ALA A 1 112 ? 2.758 -9.197 0.947 1.00 97.44 112 ALA A N 1
ATOM 868 C CA . ALA A 1 112 ? 1.929 -8.248 1.674 1.00 97.44 112 ALA A CA 1
ATOM 869 C C . ALA A 1 112 ? 2.214 -8.290 3.178 1.00 97.44 112 ALA A C 1
ATOM 871 O O . ALA A 1 112 ? 2.494 -9.351 3.733 1.00 97.44 112 ALA A O 1
ATOM 872 N N . ALA A 1 113 ? 2.029 -7.156 3.849 1.00 97.81 113 ALA A N 1
ATOM 873 C CA . ALA A 1 113 ? 1.887 -7.123 5.295 1.00 97.81 113 ALA A CA 1
ATOM 874 C C . ALA A 1 113 ? 0.408 -7.345 5.625 1.00 97.81 113 ALA A C 1
ATOM 876 O O . ALA A 1 113 ? -0.461 -6.618 5.134 1.00 97.81 113 ALA A O 1
ATOM 877 N N . VAL A 1 114 ? 0.120 -8.379 6.415 1.00 97.88 114 VAL A N 1
ATOM 878 C CA . VAL A 1 114 ? -1.252 -8.805 6.706 1.00 97.88 114 VAL A CA 1
ATOM 879 C C . VAL A 1 114 ? -1.649 -8.350 8.102 1.00 97.88 114 VAL A C 1
ATOM 881 O O . VAL A 1 114 ? -0.979 -8.671 9.080 1.00 97.88 114 VAL A O 1
ATOM 884 N N . ILE A 1 115 ? -2.753 -7.612 8.194 1.00 98.19 115 ILE A N 1
ATOM 885 C CA . ILE A 1 115 ? -3.295 -7.099 9.454 1.00 98.19 115 ILE A CA 1
ATOM 886 C C . ILE A 1 115 ? -4.743 -7.565 9.579 1.00 98.19 115 ILE A C 1
ATOM 888 O O . ILE A 1 115 ? -5.558 -7.302 8.699 1.00 98.19 115 ILE A O 1
ATOM 892 N N . GLU A 1 116 ? -5.082 -8.234 10.679 1.00 97.44 116 GLU A N 1
ATOM 893 C CA . GLU A 1 116 ? -6.469 -8.573 11.008 1.00 97.44 116 GLU A CA 1
ATOM 894 C C . GLU A 1 116 ? -7.028 -7.570 12.022 1.00 97.44 116 GLU A C 1
ATOM 896 O O . GLU A 1 116 ? -6.382 -7.269 13.027 1.00 97.44 116 GLU A O 1
ATOM 901 N N . MET A 1 117 ? -8.227 -7.041 11.773 1.00 97.00 117 MET A N 1
ATOM 902 C CA . MET A 1 117 ? -8.868 -6.072 12.665 1.00 97.00 117 MET A CA 1
ATOM 903 C C . MET A 1 117 ? -10.389 -6.227 12.645 1.00 97.00 117 MET A C 1
ATOM 905 O O . MET A 1 117 ? -10.993 -6.387 11.589 1.00 97.00 117 MET A O 1
ATOM 909 N N . GLU A 1 118 ? -11.003 -6.127 13.824 1.00 97.19 118 GLU A N 1
ATOM 910 C CA . GLU A 1 118 ? -12.454 -6.001 13.971 1.00 97.19 118 GLU A CA 1
ATOM 911 C C . GLU A 1 118 ? -12.882 -4.559 13.672 1.00 97.19 118 GLU A C 1
ATOM 913 O O . GLU A 1 118 ? -12.457 -3.619 14.362 1.00 97.19 118 GLU A O 1
ATOM 918 N N . VAL A 1 119 ? -13.745 -4.370 12.681 1.00 96.94 119 VAL A N 1
ATOM 919 C CA . VAL A 1 119 ? -14.174 -3.054 12.200 1.00 96.94 119 VAL A CA 1
ATOM 920 C C . VAL A 1 119 ? -15.694 -2.938 12.319 1.00 96.94 119 VAL A C 1
ATOM 922 O O . VAL A 1 119 ? -16.399 -3.825 11.848 1.00 96.94 119 VAL A O 1
ATOM 925 N N . PRO A 1 120 ? -16.222 -1.888 12.975 1.00 96.69 120 PRO A N 1
ATOM 926 C CA . PRO A 1 120 ? -17.660 -1.653 12.999 1.00 96.69 120 PRO A CA 1
ATOM 927 C C . PRO A 1 120 ? -18.166 -1.204 11.624 1.00 96.69 120 PRO A C 1
ATOM 929 O O . PRO A 1 120 ? -17.437 -0.554 10.874 1.00 96.69 120 PRO A O 1
ATOM 932 N N . GLU A 1 121 ? -19.433 -1.491 11.342 1.00 98.00 121 GLU A N 1
ATOM 933 C CA . GLU A 1 121 ? -20.135 -0.941 10.183 1.00 98.00 121 GLU A CA 1
ATOM 934 C C . GLU A 1 121 ? -20.133 0.599 10.217 1.00 98.00 121 GLU A C 1
ATOM 936 O O . GLU A 1 121 ? -20.215 1.224 11.281 1.00 98.00 121 GLU A O 1
ATOM 941 N N . GLY A 1 122 ? -20.076 1.211 9.037 1.00 97.94 122 GLY A N 1
ATOM 942 C CA . GLY A 1 122 ? -20.314 2.630 8.820 1.00 97.94 122 GLY A CA 1
ATOM 943 C C . GLY A 1 122 ? -19.145 3.389 8.198 1.00 97.94 122 GLY A C 1
ATOM 944 O O . GLY A 1 122 ? -18.088 2.853 7.848 1.00 97.94 122 GLY A O 1
ATOM 945 N N . LYS A 1 123 ? -19.362 4.700 8.053 1.00 98.19 123 LYS A N 1
ATOM 946 C CA . LYS A 1 123 ? -18.392 5.638 7.480 1.00 98.19 123 LYS A CA 1
ATOM 947 C C . LYS A 1 123 ? -17.293 5.950 8.483 1.00 98.19 123 LYS A C 1
ATOM 949 O O . LYS A 1 123 ? -17.569 6.330 9.619 1.00 98.19 123 LYS A O 1
ATOM 954 N N . THR A 1 124 ? -16.046 5.866 8.044 1.00 97.50 124 THR A N 1
ATOM 955 C CA . THR A 1 124 ? -14.884 6.179 8.877 1.00 97.50 124 THR A CA 1
ATOM 956 C C . THR A 1 124 ? -13.691 6.609 8.023 1.00 97.50 124 THR A C 1
ATOM 958 O O . THR A 1 124 ? -13.739 6.599 6.790 1.00 97.50 124 THR A O 1
ATOM 961 N N . SER A 1 125 ? -12.612 7.019 8.685 1.00 97.06 125 SER A N 1
ATOM 962 C CA . SER A 1 125 ? -11.320 7.244 8.050 1.00 97.06 125 SER A CA 1
ATOM 963 C C . SER A 1 125 ? -10.432 6.015 8.191 1.00 97.06 125 SER A C 1
ATOM 965 O O . SER A 1 125 ? -10.404 5.366 9.240 1.00 97.06 125 SER A O 1
ATOM 967 N N . LEU A 1 126 ? -9.684 5.720 7.134 1.00 97.31 126 LEU A N 1
ATOM 968 C CA . LEU A 1 126 ? -8.648 4.696 7.119 1.00 97.31 126 LEU A CA 1
ATOM 969 C C . LEU A 1 126 ? -7.309 5.359 6.799 1.00 97.31 126 LEU A C 1
ATOM 971 O O . LEU A 1 126 ? -7.231 6.223 5.935 1.00 97.31 126 LEU A O 1
ATOM 975 N N . LEU A 1 127 ? -6.252 4.981 7.504 1.00 96.62 127 LEU A N 1
ATOM 976 C CA . LEU A 1 127 ? -4.880 5.399 7.235 1.00 96.62 127 LEU A CA 1
ATOM 977 C C . LEU A 1 127 ? -3.996 4.152 7.272 1.00 96.62 127 LEU A C 1
ATOM 979 O O . LEU A 1 127 ? -4.026 3.418 8.258 1.00 96.6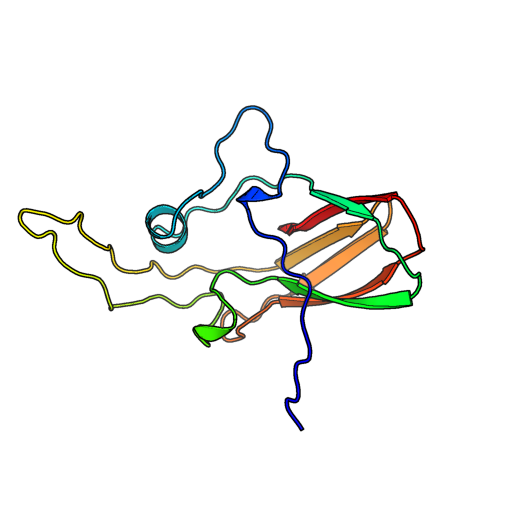2 127 LEU A O 1
ATOM 983 N N . ALA A 1 128 ? -3.227 3.923 6.212 1.00 94.81 128 ALA A N 1
ATOM 984 C CA . ALA A 1 128 ? -2.323 2.784 6.079 1.00 94.81 128 ALA A CA 1
ATOM 985 C C . ALA A 1 128 ? -0.962 3.263 5.560 1.00 94.81 128 ALA A C 1
ATOM 987 O O . ALA A 1 128 ? -0.931 4.103 4.656 1.00 94.81 128 ALA A O 1
ATOM 988 N N . TYR A 1 129 ? 0.136 2.787 6.156 1.00 91.44 129 TYR A N 1
ATOM 989 C CA . TYR A 1 129 ? 1.509 3.158 5.787 1.00 91.44 129 TYR A CA 1
ATOM 990 C C . TYR A 1 129 ? 2.555 2.180 6.325 1.00 91.44 129 TYR A C 1
ATOM 992 O O . TYR A 1 129 ? 2.229 1.400 7.251 1.00 91.44 129 TYR A O 1
#

Organism: NCBI:txid86304

Mean predicted aligned error: 4.43 Å

Radius of gyration: 16.34 Å; Cα contacts (8 Å, |Δi|>4): 242; chains: 1; bounding box: 36×42×47 Å

Solvent-accessible surface area (backbone atoms only — not comparable to full-atom values): 7852 Å² total; per-residue (Å²): 132,86,85,71,83,78,72,90,82,84,54,74,85,63,34,55,62,78,100,59,82,60,61,84,43,68,64,41,55,21,64,49,62,84,66,78,80,38,42,29,82,46,66,36,91,62,56,47,81,44,78,44,71,52,56,77,54,61,79,89,70,70,45,27,46,23,46,55,42,91,78,47,41,79,58,56,102,87,43,78,56,42,69,48,25,41,58,46,85,57,68,58,38,40,42,31,50,68,90,48,73,52,73,44,78,39,62,42,79,35,48,48,45,76,47,76,47,81,41,71,54,43,78,43,46,35,38,60,84

Secondary structure (DSSP, 8-state):
-----------TTTSB-SSS----SHHHHHTTPPPPP-EEEEEESS-EEEEEEE-SS-GGG---TT--B---B--BTTB--BPPBPP---SEEEEEETTEEEEEE--TTSS-EEEEEEE-SEEEEEEE-

pLDDT: mean 92.58, std 10.36, range [38.81, 98.19]

Nearest PDB structures (foldseek):
  6txo-assembly1_C  TM=4.957E-01  e=6.211E-01  Influenza A virus (A/harbour seal/Germany/1/2014(H10N7))
  5cyy-assembly2_C  TM=5.210E-01  e=1.079E+00  Mycobacterium tuberculosis H37Rv
  6wby-assembly1_A  TM=5.175E-01  e=1.141E+00  Mycobacteroides abscessus
  2hyx-assembly2_C  TM=5.626E-01  e=2.614E+00  Mycobacterium tuberculosis H37Rv
  6wbx-assembly1_A  TM=5.948E-01  e=3.085E+00  Mycobacteroides abscessus

Foldseek 3Di:
DPPDPPDDDDDPVQFDDDPDDALPDPLSLLVVDDGDKTKHKDFAQAWFKDKDWAASDDPVVQAFRQDKAPPWDPADPPGHTRDTRHGDDDQKKWKDKAHDIDMDGDDRRGRTDIDIDGGHGTITMMIID